Protein AF-A0A8S2ZQ22-F1 (afdb_monomer_lite)

InterPro domains:
  IPR020946 Flavin monooxygenase-like [PF00743] (37-138)
  IPR036188 FAD/NAD(P)-binding domain superfamily [G3DSA:3.50.50.60] (3-119)
  IPR050346 Flavin-containing monooxygenases-like [PTHR23023] (37-138)

Sequence (138 aa):
MNYERTKMNLKQLKTGNTRNTYGTKNSGIVEALVNYGCQRKPGIKELKATSIVFDDNTEEEVDEIVCCTGFGNHFAFLETEENAKDVELRQVAKDAQISHNLYKHCVHPLTGVELFFIGFVRPCFGAIPPLAEMQARW

Organism: NCBI:txid1234261

pLDDT: mean 85.55, std 12.56, range [34.75, 97.0]

Foldseek 3Di:
DDDPQDEAEDEDDPADPPVRDADDDDPCVVVSVPPRVYYYFADFDDDDPQWTQHPVRDIDGDDDDDPPPDDWDADVVLVDPVNVVPPLSVVVRVQLSDLVSADLSWHDPSCPPPGTDAQPDDDSDDDSVVRSVVSVVD

Radius of gyration: 21.05 Å; chains: 1; bounding box: 60×32×51 Å

Structure (mmCIF, N/CA/C/O backbone):
data_AF-A0A8S2ZQ22-F1
#
_entry.id   AF-A0A8S2ZQ22-F1
#
loop_
_atom_site.group_PDB
_atom_site.id
_atom_site.type_symbol
_atom_site.label_atom_id
_atom_site.label_alt_id
_atom_site.label_comp_id
_atom_site.label_asym_id
_atom_site.label_entity_id
_atom_site.label_seq_id
_atom_site.pdbx_PDB_ins_code
_atom_site.Cartn_x
_atom_site.Cartn_y
_atom_site.Cartn_z
_atom_site.occupancy
_atom_site.B_iso_or_equiv
_atom_site.auth_seq_id
_atom_site.auth_comp_id
_atom_site.auth_asym_id
_atom_site.auth_atom_id
_atom_site.pdbx_PDB_model_num
ATOM 1 N N . MET A 1 1 ? -37.343 -5.775 7.808 1.00 38.44 1 MET A N 1
ATOM 2 C CA . MET A 1 1 ? -36.267 -6.784 7.890 1.00 38.44 1 MET A CA 1
ATOM 3 C C . MET A 1 1 ? -35.234 -6.267 8.871 1.00 38.44 1 MET A C 1
ATOM 5 O O . MET A 1 1 ? -34.628 -5.241 8.594 1.00 38.44 1 MET A O 1
ATOM 9 N N . ASN A 1 2 ? -35.106 -6.905 10.035 1.00 34.75 2 ASN A N 1
ATOM 10 C CA . ASN A 1 2 ? -34.039 -6.601 10.985 1.00 34.75 2 ASN A CA 1
ATOM 11 C C . ASN A 1 2 ? -32.752 -7.221 10.438 1.00 34.75 2 ASN A C 1
ATOM 13 O O . ASN A 1 2 ? -32.519 -8.407 10.635 1.00 34.75 2 ASN A O 1
ATOM 17 N N . TYR A 1 3 ? -31.964 -6.445 9.695 1.00 44.88 3 TYR A N 1
ATOM 18 C CA . TYR A 1 3 ? -30.560 -6.794 9.503 1.00 44.88 3 TYR A CA 1
ATOM 19 C C . TYR A 1 3 ? -29.887 -6.654 10.869 1.00 44.88 3 TYR A C 1
ATOM 21 O O . TYR A 1 3 ? -29.927 -5.571 11.462 1.00 44.88 3 TYR A O 1
ATOM 29 N N . GLU A 1 4 ? -29.311 -7.739 11.388 1.00 54.31 4 GLU A N 1
ATOM 30 C CA . GLU A 1 4 ? -28.315 -7.625 12.450 1.00 54.31 4 GLU A CA 1
ATOM 31 C C . GLU A 1 4 ? -27.246 -6.652 11.951 1.00 54.31 4 GLU A C 1
ATOM 33 O O . GLU A 1 4 ? -26.661 -6.829 10.881 1.00 54.31 4 GLU A O 1
ATOM 38 N N . ARG A 1 5 ? -27.091 -5.532 12.658 1.00 61.38 5 ARG A N 1
ATOM 39 C CA . ARG A 1 5 ? -26.171 -4.479 12.236 1.00 61.38 5 ARG A CA 1
ATOM 40 C C . ARG A 1 5 ? -24.758 -4.952 12.538 1.00 61.38 5 ARG A C 1
ATOM 42 O O . ARG A 1 5 ? -24.333 -4.898 13.688 1.00 61.38 5 ARG A O 1
ATOM 49 N N . THR A 1 6 ? -24.036 -5.394 11.514 1.00 60.78 6 THR A N 1
ATOM 50 C CA . THR A 1 6 ? -22.607 -5.691 11.627 1.00 60.78 6 THR A CA 1
ATOM 51 C C . THR A 1 6 ? -21.863 -4.414 12.007 1.00 60.78 6 THR A C 1
ATOM 53 O O . THR A 1 6 ? -21.803 -3.454 11.235 1.00 60.78 6 THR A O 1
ATOM 56 N N . LYS A 1 7 ? -21.307 -4.386 13.218 1.00 72.06 7 LYS A N 1
ATOM 57 C CA . LYS A 1 7 ? -20.472 -3.284 13.691 1.00 72.06 7 LYS A CA 1
ATOM 58 C C . LYS A 1 7 ? -19.080 -3.433 13.081 1.00 72.06 7 LYS A C 1
ATOM 60 O O . LYS A 1 7 ? -18.402 -4.423 13.322 1.00 72.06 7 LYS A O 1
ATOM 65 N N . MET A 1 8 ? -18.637 -2.433 12.323 1.00 74.00 8 MET A N 1
ATOM 66 C CA . MET A 1 8 ? -17.289 -2.414 11.751 1.00 74.00 8 MET A CA 1
ATOM 67 C C . MET A 1 8 ? -16.420 -1.394 12.483 1.00 74.00 8 MET A C 1
ATOM 69 O O . MET A 1 8 ? -16.704 -0.198 12.459 1.00 74.00 8 MET A O 1
ATOM 73 N N . ASN A 1 9 ? -15.333 -1.846 13.101 1.00 76.69 9 ASN A N 1
ATOM 74 C CA . ASN A 1 9 ? -14.337 -0.955 13.688 1.00 76.69 9 ASN A CA 1
ATOM 75 C C . ASN A 1 9 ? -13.183 -0.737 12.711 1.00 76.69 9 ASN A C 1
ATOM 77 O O . ASN A 1 9 ? -12.673 -1.674 12.101 1.00 76.69 9 ASN A O 1
ATOM 81 N N . LEU A 1 10 ? -12.757 0.515 12.572 1.00 75.25 10 LEU A N 1
ATOM 82 C CA . LEU A 1 10 ? -11.712 0.909 11.638 1.00 75.25 10 LEU A CA 1
ATOM 83 C C . LEU A 1 10 ? -10.453 1.294 12.406 1.00 75.25 10 LEU A C 1
ATOM 85 O O . LEU A 1 10 ? -10.464 2.213 13.229 1.00 75.25 10 LEU A O 1
ATOM 89 N N . LYS A 1 11 ? -9.339 0.658 12.055 1.00 75.12 11 LYS A N 1
ATOM 90 C CA . LYS A 1 11 ? -8.001 1.136 12.396 1.00 75.12 11 LYS A CA 1
ATOM 91 C C . LYS A 1 11 ? -7.435 1.892 11.204 1.00 75.12 11 LYS A C 1
ATOM 93 O O . LYS A 1 11 ? -7.313 1.341 10.112 1.00 75.12 11 LYS A O 1
ATOM 98 N N . GLN A 1 12 ? -6.989 3.120 11.436 1.00 66.62 12 GLN A N 1
ATOM 99 C CA . GLN A 1 12 ? -6.070 3.774 10.514 1.00 66.62 12 GLN A CA 1
ATOM 100 C C . GLN A 1 12 ? -4.644 3.392 10.918 1.00 66.62 12 GLN A C 1
ATOM 102 O O . GLN A 1 12 ? -4.214 3.666 12.039 1.00 66.62 12 GLN A O 1
ATOM 107 N N . LEU A 1 13 ? -3.906 2.731 10.025 1.00 61.66 13 LEU A N 1
ATOM 108 C CA . LEU A 1 13 ? -2.471 2.532 10.227 1.00 61.66 13 LEU A CA 1
ATOM 109 C C . LEU A 1 13 ? -1.804 3.905 10.355 1.00 61.66 13 LEU A C 1
ATOM 111 O O . LEU A 1 13 ? -2.156 4.824 9.615 1.00 61.66 13 LEU A O 1
ATOM 115 N N . LYS A 1 14 ? -0.848 4.051 11.281 1.00 59.25 14 LYS A N 1
ATOM 116 C CA . LYS A 1 14 ? -0.025 5.262 11.351 1.00 59.25 14 LYS A CA 1
ATOM 117 C C . LYS A 1 14 ? 0.704 5.406 10.021 1.00 59.25 14 LYS A C 1
ATOM 119 O O . LYS A 1 14 ? 1.668 4.701 9.747 1.00 59.25 14 LYS A O 1
ATOM 124 N N . THR A 1 15 ? 0.210 6.296 9.183 1.00 51.22 15 THR A N 1
ATOM 125 C CA . THR A 1 15 ? 0.877 6.688 7.954 1.00 51.22 15 THR A CA 1
ATOM 126 C C . THR A 1 15 ? 1.917 7.757 8.285 1.00 51.22 15 THR A C 1
ATOM 128 O O . THR A 1 15 ? 1.689 8.573 9.177 1.00 51.22 15 THR A O 1
ATOM 131 N N . GLY A 1 16 ? 3.074 7.716 7.616 1.00 54.88 16 GLY A N 1
ATOM 132 C CA . GLY A 1 16 ? 4.180 8.653 7.837 1.00 54.88 16 GLY A CA 1
ATOM 133 C C . GLY A 1 16 ? 3.864 10.092 7.404 1.00 54.88 16 GLY A C 1
ATOM 134 O O . GLY A 1 16 ? 2.726 10.550 7.449 1.00 54.88 16 GLY A O 1
ATOM 135 N N . ASN A 1 17 ? 4.885 10.835 6.974 1.00 55.50 17 ASN A N 1
ATOM 136 C CA . ASN A 1 17 ? 4.701 12.196 6.463 1.00 55.50 17 ASN A CA 1
ATOM 137 C C . ASN A 1 17 ? 3.780 12.237 5.220 1.00 55.50 17 ASN A C 1
ATOM 139 O O . ASN A 1 17 ? 3.543 11.225 4.563 1.00 55.50 17 ASN A O 1
ATOM 143 N N . THR A 1 18 ? 3.301 13.430 4.859 1.00 54.41 18 THR A N 1
ATOM 144 C CA . THR A 1 18 ? 2.383 13.669 3.724 1.00 54.41 18 THR A CA 1
ATOM 145 C C . THR A 1 18 ? 2.903 13.212 2.356 1.00 54.41 18 THR A C 1
ATOM 147 O O . THR A 1 18 ? 2.125 13.156 1.409 1.00 54.41 18 THR A O 1
ATOM 150 N N . ARG A 1 19 ? 4.195 12.875 2.229 1.00 55.44 19 ARG A N 1
ATOM 151 C CA . ARG A 1 19 ? 4.774 12.306 0.999 1.00 55.44 19 ARG A CA 1
ATOM 152 C C . ARG A 1 19 ? 4.491 10.811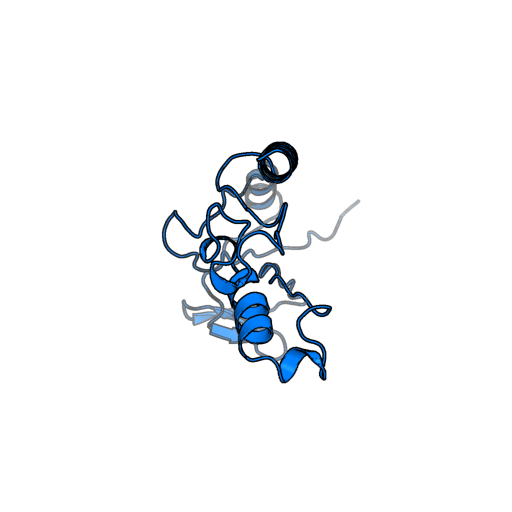 0.850 1.00 55.44 19 ARG A C 1
ATOM 154 O O . ARG A 1 19 ? 4.482 10.313 -0.266 1.00 55.44 19 ARG A O 1
ATOM 161 N N . ASN A 1 20 ? 4.230 10.122 1.960 1.00 61.47 20 ASN A N 1
ATOM 162 C CA . ASN A 1 20 ? 3.964 8.684 2.000 1.00 61.47 20 ASN A CA 1
ATOM 163 C C . ASN A 1 20 ? 2.488 8.375 2.296 1.00 61.47 20 ASN A C 1
ATOM 165 O O . ASN A 1 20 ? 2.149 7.239 2.630 1.00 61.47 20 ASN A O 1
ATOM 169 N N . THR A 1 21 ? 1.609 9.378 2.227 1.00 71.38 21 THR A N 1
ATOM 170 C CA . THR A 1 21 ? 0.174 9.218 2.470 1.00 71.38 21 THR A CA 1
ATOM 171 C C . THR A 1 21 ? -0.624 9.534 1.211 1.00 71.38 21 THR A C 1
ATOM 173 O O . THR A 1 21 ? -0.293 10.433 0.440 1.00 71.38 21 THR A O 1
ATOM 176 N N . TYR A 1 22 ? -1.705 8.784 1.010 1.00 77.38 22 TYR A N 1
ATOM 177 C CA . TYR A 1 22 ? -2.665 9.017 -0.063 1.00 77.38 22 TYR A CA 1
ATOM 178 C C . TYR A 1 22 ? -3.979 9.493 0.542 1.00 77.38 22 TYR A C 1
ATOM 180 O O . TYR A 1 22 ? -4.386 9.026 1.607 1.00 77.38 22 TYR A O 1
ATOM 188 N N . GLY A 1 23 ? -4.651 10.420 -0.138 1.00 80.69 23 GLY A N 1
ATOM 189 C CA . GLY A 1 23 ? -5.963 10.880 0.298 1.00 80.69 23 GLY A CA 1
ATOM 190 C C . GLY A 1 23 ? -6.989 9.750 0.227 1.00 80.69 23 GLY A C 1
ATOM 191 O O . GLY A 1 23 ? -7.257 9.226 -0.856 1.00 80.69 23 GLY A O 1
ATOM 192 N N . THR A 1 24 ? -7.596 9.399 1.361 1.00 85.88 24 THR A N 1
ATOM 193 C CA . THR A 1 24 ? -8.742 8.484 1.392 1.00 85.88 24 THR A CA 1
ATOM 194 C C . THR A 1 24 ? -9.964 9.191 0.819 1.00 85.88 24 THR A C 1
ATOM 196 O O . THR A 1 24 ? -10.467 10.151 1.399 1.00 85.88 24 THR A O 1
ATOM 199 N N . LYS A 1 25 ? -10.456 8.715 -0.326 1.00 86.94 25 LYS A N 1
ATOM 200 C CA . LYS A 1 25 ? -11.653 9.247 -0.988 1.00 86.94 25 LYS A CA 1
ATOM 201 C C . LYS A 1 25 ? -12.832 8.324 -0.697 1.00 86.94 25 LYS A C 1
ATOM 203 O O . LYS A 1 25 ? -13.028 7.343 -1.405 1.00 86.94 25 LYS A O 1
ATOM 208 N N . ASN A 1 26 ? -13.582 8.608 0.364 1.00 89.56 26 ASN A N 1
ATOM 209 C CA . ASN A 1 26 ? -14.772 7.838 0.722 1.00 89.56 26 ASN A CA 1
ATOM 210 C C . ASN A 1 26 ? -15.822 8.750 1.371 1.00 89.56 26 ASN A C 1
ATOM 212 O O . ASN A 1 26 ? -15.574 9.301 2.441 1.00 89.56 26 ASN A O 1
ATOM 216 N N . SER A 1 27 ? -16.987 8.901 0.738 1.00 91.19 27 SER A N 1
ATOM 217 C CA . SER A 1 27 ? -18.129 9.640 1.297 1.00 91.19 27 SER A CA 1
ATOM 218 C C . SER A 1 27 ? -18.954 8.805 2.284 1.00 91.19 27 SER A C 1
ATOM 220 O O . SER A 1 27 ? -19.547 9.361 3.204 1.00 91.19 27 SER A O 1
ATOM 222 N N . GLY A 1 28 ? -18.952 7.476 2.145 1.00 92.00 28 GLY A N 1
ATOM 223 C CA . GLY A 1 28 ? -19.736 6.557 2.976 1.00 92.00 28 GLY A CA 1
ATOM 224 C C . GLY A 1 28 ? -19.222 6.413 4.408 1.00 92.00 28 GLY A C 1
ATOM 225 O O . GLY A 1 28 ? -19.941 5.919 5.269 1.00 92.00 28 GLY A O 1
ATOM 226 N N . ILE A 1 29 ? -18.004 6.884 4.705 1.00 90.31 29 ILE A N 1
ATOM 227 C CA . ILE A 1 29 ? -17.456 6.822 6.068 1.00 90.31 29 ILE A CA 1
ATOM 228 C C . ILE A 1 29 ? -18.297 7.627 7.065 1.00 90.31 29 ILE A C 1
ATOM 230 O O . ILE A 1 29 ? -18.453 7.211 8.207 1.00 90.31 29 ILE A O 1
ATOM 234 N N . VAL A 1 30 ? -18.881 8.751 6.639 1.00 91.19 30 VAL A N 1
ATOM 235 C CA . VAL A 1 30 ? -19.737 9.572 7.509 1.00 91.19 30 VAL A CA 1
ATOM 236 C C . VAL A 1 30 ? -21.006 8.804 7.870 1.00 91.19 30 VAL A C 1
ATOM 238 O O . VAL A 1 30 ? -21.379 8.739 9.038 1.00 91.19 30 VAL A O 1
ATOM 241 N N . GLU A 1 31 ? -21.626 8.162 6.882 1.00 92.00 31 GLU A N 1
ATOM 242 C CA . GLU A 1 31 ? -22.816 7.340 7.089 1.00 92.00 31 GLU A CA 1
ATOM 243 C C . GLU A 1 31 ? -22.515 6.136 7.994 1.00 92.00 31 GLU A C 1
ATOM 245 O O . GLU A 1 31 ? -23.265 5.867 8.930 1.00 92.00 31 GLU A O 1
ATOM 250 N N . ALA A 1 32 ? -21.378 5.464 7.778 1.00 90.06 32 ALA A N 1
ATOM 251 C CA . ALA A 1 32 ? -20.899 4.357 8.607 1.00 90.06 32 ALA A CA 1
ATOM 252 C C . ALA A 1 32 ? -20.789 4.744 10.090 1.00 90.06 32 ALA A C 1
ATOM 254 O O . ALA A 1 32 ? -21.270 4.013 10.962 1.00 90.06 32 ALA A O 1
ATOM 255 N N . LEU A 1 33 ? -20.175 5.897 10.376 1.00 89.75 33 LEU A N 1
ATOM 256 C CA . LEU A 1 33 ? -19.972 6.391 11.741 1.00 89.75 33 LEU A CA 1
ATOM 257 C C . LEU A 1 33 ? -21.296 6.772 12.420 1.00 89.75 33 LEU A C 1
ATOM 25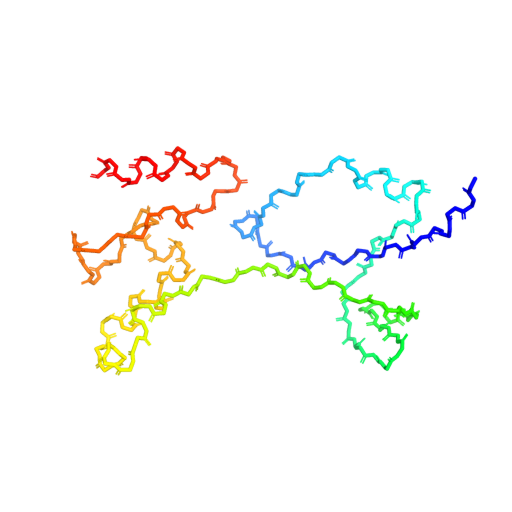9 O O . LEU A 1 33 ? -21.488 6.460 13.593 1.00 89.75 33 LEU A O 1
ATOM 263 N N . VAL A 1 34 ? -22.205 7.434 11.696 1.00 91.19 34 VAL A N 1
ATOM 264 C CA . VAL A 1 34 ? -23.447 7.982 12.273 1.00 91.19 34 VAL A CA 1
ATOM 265 C C . VAL A 1 34 ? -24.557 6.931 12.372 1.00 91.19 34 VAL A C 1
ATOM 267 O O . VAL A 1 34 ? -25.214 6.834 13.406 1.00 91.19 34 VAL A O 1
ATOM 270 N N . ASN A 1 35 ? -24.764 6.128 11.325 1.00 91.88 35 ASN A N 1
ATOM 271 C CA . ASN A 1 35 ? -25.946 5.265 11.203 1.00 91.88 35 ASN A CA 1
ATOM 272 C C . ASN A 1 35 ? -25.675 3.794 11.556 1.00 91.88 35 ASN A C 1
ATOM 274 O O . ASN A 1 35 ? -26.591 3.082 11.980 1.00 91.88 35 ASN A O 1
ATOM 278 N N . TYR A 1 36 ? -24.428 3.334 11.404 1.00 88.44 36 TYR A N 1
ATOM 279 C CA . TYR A 1 36 ? -24.073 1.911 11.501 1.00 88.44 36 TYR A CA 1
ATOM 280 C C . TYR A 1 36 ? -23.133 1.582 12.670 1.00 88.44 36 TYR A C 1
ATOM 282 O O . TYR A 1 36 ? -22.680 0.448 12.800 1.00 88.44 36 TYR A O 1
ATOM 290 N N . GLY A 1 37 ? -22.854 2.549 13.551 1.00 87.12 37 GLY A N 1
ATOM 291 C CA . GLY A 1 37 ? -22.064 2.316 14.763 1.00 87.12 37 GLY A CA 1
ATOM 292 C C . GLY A 1 37 ? -20.589 2.021 14.494 1.00 87.12 37 GLY A C 1
ATOM 293 O O . GLY A 1 37 ? -19.918 1.444 15.350 1.00 87.12 37 GLY A O 1
ATOM 294 N N . CYS A 1 38 ? -20.083 2.407 13.319 1.00 90.81 38 CYS A N 1
ATOM 295 C CA . CYS A 1 38 ? -18.669 2.305 13.009 1.00 90.81 38 CYS A CA 1
ATOM 296 C C . CYS A 1 38 ? -17.856 3.180 13.969 1.00 90.81 38 CYS A C 1
ATOM 298 O O . CYS A 1 38 ? -18.229 4.319 14.255 1.00 90.81 38 CYS A O 1
ATOM 300 N N . GLN A 1 39 ? -16.735 2.661 14.469 1.00 91.19 39 GLN A N 1
ATOM 301 C CA . GLN A 1 39 ? -15.860 3.403 15.375 1.00 91.19 39 GLN A CA 1
ATOM 302 C C . GLN A 1 39 ? -14.428 3.391 14.862 1.00 91.19 39 GLN A C 1
ATOM 304 O O . GLN A 1 39 ? -13.905 2.360 14.437 1.00 91.19 39 GLN A O 1
ATOM 309 N N . ARG A 1 40 ? -13.761 4.544 14.954 1.00 89.56 40 ARG A N 1
ATOM 310 C CA . ARG A 1 40 ? -12.312 4.616 14.767 1.00 89.56 40 ARG A CA 1
ATOM 311 C C . ARG A 1 40 ? -11.625 4.149 16.047 1.00 89.56 40 ARG A C 1
ATOM 313 O O . ARG A 1 40 ? -11.849 4.742 17.102 1.00 89.56 40 ARG A O 1
ATOM 320 N N . LYS A 1 41 ? -10.763 3.142 15.942 1.00 90.56 41 LYS A N 1
ATOM 321 C CA . LYS A 1 41 ? -9.974 2.608 17.059 1.00 90.56 41 LYS A CA 1
ATOM 322 C C . LYS A 1 41 ? -8.496 3.011 16.953 1.00 90.56 41 LYS A C 1
ATOM 324 O O . LYS A 1 41 ? -8.032 3.308 15.844 1.00 90.56 41 LYS A O 1
ATOM 329 N N . PRO A 1 42 ? -7.758 3.055 18.080 1.00 89.25 42 PRO A N 1
ATOM 330 C CA . PRO A 1 42 ? -6.303 3.209 18.087 1.00 89.25 42 PRO A CA 1
ATOM 331 C C . PRO A 1 42 ? -5.580 2.056 17.377 1.00 89.25 42 PRO A C 1
ATOM 333 O O . PRO A 1 42 ? -6.195 1.181 16.764 1.00 89.25 42 PRO A O 1
ATOM 336 N N . GLY A 1 43 ? -4.245 2.054 17.439 1.00 87.56 43 GLY A N 1
ATOM 337 C CA . GLY A 1 43 ? -3.472 0.934 16.918 1.00 87.56 43 GLY A CA 1
ATOM 338 C C . GLY A 1 43 ? -3.783 -0.377 17.645 1.00 87.56 43 GLY A C 1
ATOM 339 O O . GLY A 1 43 ? -4.358 -0.375 18.728 1.00 87.56 43 GLY A O 1
ATOM 340 N N . ILE A 1 44 ? -3.430 -1.497 17.012 1.00 91.44 44 ILE A N 1
ATOM 341 C CA . ILE A 1 44 ? -3.567 -2.829 17.610 1.00 91.44 44 ILE A CA 1
ATOM 342 C C . ILE A 1 44 ? -2.251 -3.134 18.311 1.00 91.44 44 ILE A C 1
ATOM 344 O O . ILE A 1 44 ? -1.209 -3.106 17.650 1.00 91.44 44 ILE A O 1
ATOM 348 N N . LYS A 1 45 ? -2.332 -3.437 19.605 1.00 92.88 45 LYS A N 1
ATOM 349 C CA . LYS A 1 45 ? -1.206 -3.815 20.456 1.00 92.88 45 LYS A CA 1
ATOM 350 C C . LYS A 1 45 ? -0.998 -5.327 20.457 1.00 92.88 45 LYS A C 1
ATOM 352 O O . LYS A 1 45 ? 0.130 -5.782 20.307 1.00 92.88 45 LYS A O 1
ATOM 357 N N . GLU A 1 46 ? -2.078 -6.093 20.599 1.00 94.69 46 GLU A N 1
ATOM 358 C CA . GLU A 1 46 ? -2.038 -7.556 20.693 1.00 94.69 46 GLU A CA 1
ATOM 359 C C . GLU A 1 46 ? -3.321 -8.173 20.123 1.00 94.69 46 GLU A C 1
ATOM 361 O O . GLU A 1 46 ? -4.413 -7.627 20.294 1.00 94.69 46 GLU A O 1
ATOM 366 N N . LEU A 1 47 ? -3.181 -9.317 19.450 1.00 95.31 47 LEU A N 1
ATOM 367 C CA . LEU A 1 47 ? -4.299 -10.169 19.050 1.00 95.31 47 LEU A CA 1
ATOM 368 C C . LEU A 1 47 ? -4.383 -11.347 20.022 1.00 95.31 47 LEU A C 1
ATOM 370 O O . LEU A 1 47 ? -3.397 -12.060 20.208 1.00 95.31 47 LEU A O 1
ATOM 374 N N . LYS A 1 48 ? -5.556 -11.559 20.610 1.00 94.94 48 LYS A N 1
ATOM 375 C CA . LYS A 1 48 ? -5.871 -12.732 21.430 1.00 94.94 48 LYS A CA 1
ATOM 376 C C . LYS A 1 48 ? -6.732 -13.709 20.628 1.00 94.94 48 LYS A C 1
ATOM 378 O O . LYS A 1 48 ? -7.059 -13.465 19.472 1.00 94.94 48 LYS A O 1
ATOM 383 N N . ALA A 1 49 ? -7.101 -14.829 21.249 1.00 94.00 49 ALA A N 1
ATOM 384 C CA . ALA A 1 49 ? -7.883 -15.879 20.598 1.00 94.00 49 ALA A CA 1
ATOM 385 C C . ALA A 1 49 ? -9.251 -15.397 20.076 1.00 94.00 49 ALA A C 1
ATOM 387 O O . ALA A 1 49 ? -9.684 -15.853 19.025 1.00 94.00 49 ALA A O 1
ATOM 388 N N . THR A 1 50 ? -9.917 -14.492 20.801 1.00 94.81 50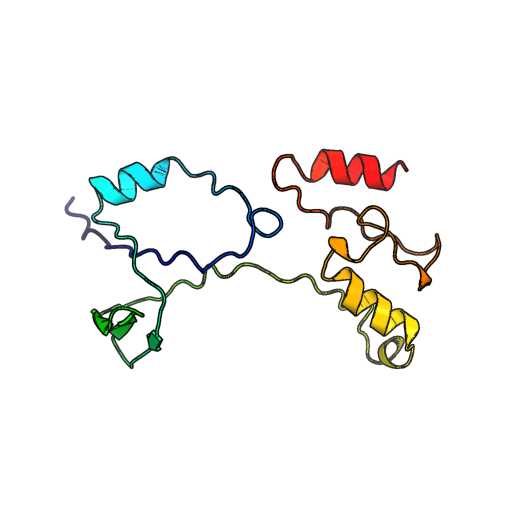 THR A N 1
ATOM 389 C CA . THR A 1 50 ? -11.278 -14.009 20.489 1.00 94.81 50 THR A CA 1
ATOM 390 C C . THR A 1 50 ? -11.424 -12.488 20.610 1.00 94.81 50 THR A C 1
ATOM 392 O O . THR A 1 50 ? -12.523 -11.950 20.494 1.00 94.81 50 THR A O 1
ATOM 395 N N . SER A 1 51 ? -10.331 -11.770 20.881 1.00 95.25 51 SER A N 1
ATOM 396 C CA . SER A 1 51 ? -10.357 -10.331 21.148 1.00 95.25 51 SER A CA 1
ATOM 397 C C . SER A 1 51 ? -9.091 -9.625 20.669 1.00 95.25 51 SER A C 1
ATOM 399 O O . SER A 1 51 ? -8.060 -10.239 20.381 1.00 95.25 51 SER A O 1
ATOM 401 N N . ILE A 1 52 ? -9.175 -8.301 20.581 1.00 95.00 52 ILE A N 1
ATOM 402 C CA . ILE A 1 52 ? -8.070 -7.411 20.226 1.00 95.00 52 ILE A CA 1
ATOM 403 C C . ILE A 1 52 ? -7.799 -6.471 21.393 1.00 95.00 52 ILE A C 1
ATOM 405 O O . ILE A 1 52 ? -8.723 -5.833 21.893 1.00 95.00 52 ILE A O 1
ATOM 409 N N . VAL A 1 53 ? -6.527 -6.324 21.769 1.00 95.31 53 VAL A N 1
ATOM 410 C CA . VAL A 1 53 ? -6.064 -5.266 22.675 1.00 95.31 53 VAL A CA 1
ATOM 411 C C . VAL A 1 53 ? -5.509 -4.112 21.844 1.00 95.31 53 VAL A C 1
ATOM 413 O O . VAL A 1 53 ? -4.613 -4.300 21.014 1.00 95.31 53 VAL A O 1
ATOM 416 N N . PHE A 1 54 ? -6.023 -2.907 22.069 1.00 93.94 54 PHE A N 1
ATOM 417 C CA . PHE A 1 54 ? -5.585 -1.690 21.388 1.00 93.94 54 PHE A CA 1
ATOM 418 C C . PHE A 1 54 ? -4.452 -0.973 22.144 1.00 93.94 54 PHE A C 1
ATOM 420 O O . PHE A 1 54 ? -4.141 -1.278 23.297 1.00 93.94 54 PHE A O 1
ATOM 427 N N . ASP A 1 55 ? -3.822 0.007 21.492 1.00 93.00 55 ASP A N 1
ATOM 428 C CA . ASP A 1 55 ? -2.707 0.795 22.047 1.00 93.00 55 ASP A CA 1
ATOM 429 C C . ASP A 1 55 ? -3.073 1.565 23.330 1.00 93.00 55 ASP A C 1
ATOM 431 O O . ASP A 1 55 ? -2.200 1.854 24.147 1.00 93.00 55 ASP A O 1
ATOM 435 N N . ASP A 1 56 ? -4.350 1.899 23.523 1.00 93.69 56 ASP A N 1
ATOM 436 C CA . ASP A 1 56 ? -4.867 2.545 24.738 1.00 93.69 56 ASP A CA 1
ATOM 437 C C . ASP A 1 56 ? -5.194 1.545 25.866 1.00 93.69 56 ASP A C 1
ATOM 439 O O . ASP A 1 56 ? -5.674 1.940 26.928 1.00 93.69 56 ASP A O 1
ATOM 443 N N . ASN A 1 57 ? -4.870 0.263 25.666 1.00 94.88 57 ASN A N 1
ATOM 444 C CA . ASN A 1 57 ? -5.180 -0.875 26.534 1.00 94.88 57 ASN A CA 1
ATOM 445 C C . ASN A 1 57 ? -6.676 -1.21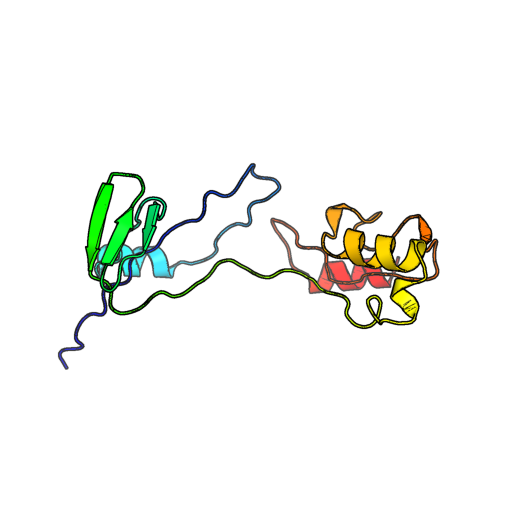0 26.645 1.00 94.88 57 ASN A C 1
ATOM 447 O O . ASN A 1 57 ? -7.052 -1.988 27.522 1.00 94.88 57 ASN A O 1
ATOM 451 N N . THR A 1 58 ? -7.527 -0.670 25.767 1.00 94.75 58 THR A N 1
ATOM 452 C CA . THR A 1 58 ? -8.897 -1.177 25.629 1.00 94.75 58 THR A CA 1
ATOM 453 C C . THR A 1 58 ? -8.892 -2.537 24.936 1.00 94.75 58 THR A C 1
ATOM 455 O O . THR A 1 58 ? -8.023 -2.825 24.112 1.00 94.75 58 THR A O 1
ATOM 458 N N . GLU A 1 59 ? -9.860 -3.382 25.284 1.00 95.31 59 GLU A N 1
ATOM 459 C CA . GLU A 1 59 ? -10.039 -4.712 24.706 1.00 95.31 59 GLU A CA 1
ATOM 460 C C . GLU A 1 59 ? -11.450 -4.844 24.131 1.00 95.31 59 GLU A C 1
ATOM 462 O O . GLU A 1 59 ? -12.415 -4.375 24.737 1.00 95.31 59 GLU A O 1
ATOM 467 N N . GLU A 1 60 ? -11.567 -5.452 22.953 1.00 93.81 60 GLU A N 1
ATOM 468 C CA . GLU A 1 60 ? -12.852 -5.691 22.291 1.00 93.81 60 GLU A CA 1
ATOM 469 C C . GLU A 1 60 ? -12.865 -7.082 21.656 1.00 93.81 60 GLU A C 1
ATOM 471 O O . GLU A 1 60 ? -11.910 -7.466 20.976 1.00 93.81 60 GLU A O 1
ATOM 476 N N . GLU A 1 61 ? -13.942 -7.832 21.890 1.00 95.06 61 GLU A N 1
ATOM 477 C CA . GLU A 1 61 ? -14.203 -9.093 21.195 1.00 95.06 61 GLU A CA 1
ATOM 478 C C . GLU A 1 61 ? -14.538 -8.816 19.729 1.00 95.06 61 GLU A C 1
ATOM 480 O O . GLU A 1 61 ? -15.276 -7.877 19.414 1.00 95.06 61 GLU A O 1
ATOM 485 N N . VAL A 1 62 ? -13.959 -9.609 18.830 1.00 91.88 62 VAL A N 1
ATOM 486 C CA . VAL A 1 62 ? -14.181 -9.485 17.388 1.00 91.88 62 VAL A CA 1
ATOM 487 C C . VAL A 1 62 ? -14.270 -10.866 16.758 1.00 91.88 62 VAL A C 1
ATOM 489 O O . VAL A 1 62 ? -13.485 -11.754 17.083 1.00 91.88 62 VAL A O 1
ATOM 492 N N . ASP A 1 63 ? -15.192 -11.016 15.815 1.00 93.19 63 ASP A N 1
ATOM 493 C CA . ASP A 1 63 ? -15.363 -12.267 15.074 1.00 93.19 63 ASP A CA 1
ATOM 494 C C . ASP A 1 63 ? -14.426 -12.343 13.860 1.00 93.19 63 ASP A C 1
ATOM 496 O O . ASP A 1 63 ? -13.933 -13.410 13.498 1.00 93.19 63 ASP A O 1
ATOM 500 N N . GLU A 1 64 ? -14.153 -11.195 13.229 1.00 92.69 64 GLU A N 1
ATOM 501 C CA . GLU A 1 64 ? -13.425 -11.118 11.963 1.00 92.69 64 GLU A CA 1
ATOM 502 C C . GLU A 1 64 ? -12.428 -9.953 11.927 1.00 92.69 64 GLU A C 1
ATOM 504 O O . GLU A 1 64 ? -12.669 -8.862 12.452 1.00 92.69 64 GLU A O 1
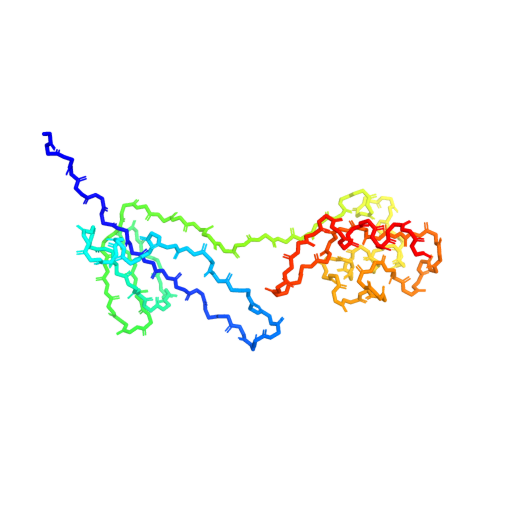ATOM 509 N N . ILE A 1 65 ? -11.302 -10.172 11.240 1.00 91.19 65 ILE A N 1
ATOM 510 C CA . ILE A 1 65 ? -10.267 -9.162 10.999 1.00 91.19 65 ILE A CA 1
ATOM 511 C C . ILE A 1 65 ? -10.013 -9.063 9.498 1.00 91.19 65 ILE A C 1
ATOM 513 O O . ILE A 1 65 ? -9.562 -10.016 8.865 1.00 91.19 65 ILE A O 1
ATOM 517 N N . VAL A 1 66 ? -10.233 -7.873 8.935 1.00 92.56 66 VAL A N 1
ATOM 518 C CA . VAL A 1 66 ? -9.954 -7.589 7.522 1.00 92.56 66 VAL A CA 1
ATOM 519 C C . VAL A 1 66 ? -8.684 -6.747 7.399 1.00 92.56 66 VAL A C 1
ATOM 521 O O . VAL A 1 66 ? -8.641 -5.574 7.776 1.00 92.56 66 VAL A O 1
ATOM 524 N N . CYS A 1 67 ? -7.627 -7.345 6.848 1.00 90.00 67 CYS A N 1
ATOM 525 C CA . CYS A 1 67 ? -6.322 -6.704 6.691 1.00 90.00 67 CYS A CA 1
ATOM 526 C C . CYS A 1 67 ? -6.256 -5.813 5.440 1.00 90.00 67 CYS A C 1
ATOM 528 O O . CYS A 1 67 ? -5.760 -6.214 4.391 1.00 90.00 67 CYS A O 1
ATOM 530 N N . CYS A 1 68 ? -6.682 -4.556 5.568 1.00 90.56 68 CYS A N 1
ATOM 531 C CA . CYS A 1 68 ? -6.549 -3.535 4.519 1.00 90.56 68 CYS A CA 1
ATOM 532 C C . CYS A 1 68 ? -5.170 -2.834 4.544 1.00 90.56 68 CYS A C 1
ATOM 534 O O . CYS A 1 68 ? -5.092 -1.605 4.537 1.00 90.56 68 CYS A O 1
ATOM 536 N N . THR A 1 69 ? -4.070 -3.593 4.628 1.00 87.44 69 THR A N 1
ATOM 537 C CA . THR A 1 69 ? -2.707 -3.065 4.873 1.00 87.44 69 THR A CA 1
ATOM 538 C C . THR A 1 69 ? -1.959 -2.589 3.620 1.00 87.44 69 THR A C 1
ATOM 540 O O . THR A 1 69 ? -0.819 -2.143 3.727 1.00 87.44 69 THR A O 1
ATOM 543 N N . GLY A 1 70 ? -2.592 -2.641 2.446 1.00 88.06 70 GLY A N 1
ATOM 544 C CA . GLY A 1 70 ? -1.994 -2.257 1.164 1.00 88.06 70 GLY A CA 1
ATOM 545 C C . GLY A 1 70 ? -1.274 -3.409 0.455 1.00 88.06 70 GLY A C 1
ATOM 546 O O . GLY A 1 70 ? -1.410 -4.566 0.842 1.00 88.06 70 GLY A O 1
ATOM 547 N N . PHE A 1 71 ? -0.526 -3.072 -0.600 1.00 88.44 71 PHE A N 1
ATOM 548 C CA . PHE A 1 71 ? 0.170 -4.022 -1.475 1.00 88.44 71 PHE A CA 1
ATOM 549 C C . PHE A 1 71 ? 1.613 -3.572 -1.733 1.00 88.44 71 PHE A C 1
ATOM 551 O O . PHE A 1 71 ? 1.888 -2.370 -1.759 1.00 88.44 71 PHE A O 1
ATOM 558 N N . GLY A 1 72 ? 2.508 -4.538 -1.947 1.00 88.94 72 GLY A N 1
ATOM 559 C CA . GLY A 1 72 ? 3.868 -4.323 -2.447 1.00 88.94 72 GLY A CA 1
ATOM 560 C C . GLY A 1 72 ? 3.985 -4.708 -3.923 1.00 88.94 72 GLY A C 1
ATOM 561 O O . GLY A 1 72 ? 3.236 -5.559 -4.402 1.00 88.94 72 GLY A O 1
ATOM 562 N N . ASN A 1 73 ? 4.916 -4.079 -4.641 1.00 90.56 73 ASN A N 1
ATOM 563 C CA . ASN A 1 73 ? 5.256 -4.475 -6.007 1.00 90.56 73 ASN A CA 1
ATOM 564 C C . ASN A 1 73 ? 6.335 -5.559 -5.976 1.00 90.56 73 ASN A C 1
ATOM 566 O O . ASN A 1 73 ? 7.299 -5.437 -5.224 1.00 90.56 73 ASN A O 1
ATOM 570 N N . HIS A 1 74 ? 6.199 -6.564 -6.837 1.00 89.88 74 HIS A N 1
ATOM 571 C CA . HIS A 1 74 ? 7.189 -7.620 -7.035 1.00 89.88 74 HIS A CA 1
ATOM 572 C C . HIS A 1 74 ? 7.348 -7.899 -8.528 1.00 89.88 74 HIS A C 1
ATOM 574 O O . HIS A 1 74 ? 6.366 -7.878 -9.274 1.00 89.88 74 HIS A O 1
ATOM 580 N N . PHE A 1 75 ? 8.578 -8.175 -8.956 1.00 90.69 75 PHE A N 1
ATOM 581 C CA . PHE A 1 75 ? 8.923 -8.395 -10.358 1.00 90.69 75 PHE A CA 1
ATOM 582 C C . PHE A 1 75 ? 9.517 -9.789 -10.512 1.00 90.69 75 PHE A C 1
ATOM 584 O O . PHE A 1 75 ? 10.691 -9.946 -10.827 1.00 90.69 75 PHE A O 1
ATOM 591 N N . ALA A 1 76 ? 8.684 -10.813 -10.308 1.00 88.25 76 ALA A N 1
ATOM 592 C CA . ALA A 1 76 ? 9.118 -12.212 -10.289 1.00 88.25 76 ALA A CA 1
ATOM 593 C C . ALA A 1 76 ? 9.878 -12.643 -11.561 1.00 88.25 76 ALA A C 1
ATOM 595 O O . ALA A 1 76 ? 10.742 -13.509 -11.504 1.00 88.25 76 ALA A O 1
ATOM 596 N N . PHE A 1 77 ? 9.594 -12.013 -12.706 1.00 86.81 77 PHE A N 1
ATOM 597 C CA . PHE A 1 77 ? 10.308 -12.262 -13.961 1.00 86.81 77 PHE A CA 1
ATOM 598 C C . PHE A 1 77 ? 11.759 -11.735 -13.966 1.00 86.81 77 PHE A C 1
ATOM 600 O O . PHE A 1 77 ? 12.573 -12.220 -14.745 1.00 86.81 77 PHE A O 1
ATOM 607 N N . LEU A 1 78 ? 12.099 -10.771 -13.103 1.00 85.94 78 LEU A N 1
ATOM 608 C CA . LEU A 1 78 ? 13.472 -10.304 -12.861 1.00 85.94 78 LEU A CA 1
ATOM 609 C C . LEU A 1 78 ? 14.138 -11.048 -11.695 1.00 85.94 78 LEU A C 1
ATOM 611 O O . LEU A 1 78 ? 15.358 -11.130 -11.644 1.00 85.94 78 LEU A O 1
ATOM 615 N N . GLU A 1 79 ? 13.349 -11.605 -10.777 1.00 81.75 79 GLU A N 1
ATOM 616 C CA . GLU A 1 79 ? 13.808 -12.282 -9.554 1.00 81.75 79 GLU A CA 1
ATOM 617 C C . GLU A 1 79 ? 13.959 -13.811 -9.730 1.00 81.75 79 GLU A C 1
ATOM 619 O O . GLU A 1 79 ? 13.888 -14.560 -8.759 1.00 81.75 79 GLU A O 1
ATOM 624 N N . THR A 1 80 ? 14.142 -14.306 -10.960 1.00 83.31 80 THR A N 1
ATOM 625 C CA . THR A 1 80 ? 14.326 -15.747 -11.223 1.00 83.31 80 THR A CA 1
ATOM 626 C C . THR A 1 80 ? 15.642 -16.263 -10.631 1.00 83.31 80 THR A C 1
ATOM 628 O O . THR A 1 80 ? 16.596 -15.509 -10.505 1.00 83.31 80 THR A O 1
ATOM 631 N N . GLU A 1 81 ? 15.746 -17.560 -10.319 1.00 78.25 81 GLU A N 1
ATOM 632 C CA . GLU A 1 81 ? 16.994 -18.188 -9.821 1.00 78.25 81 GLU A CA 1
ATOM 633 C C . GLU A 1 81 ? 18.206 -17.964 -10.747 1.00 78.25 81 GLU A C 1
ATOM 635 O O . GLU A 1 81 ? 19.350 -17.870 -10.301 1.00 78.25 81 GLU A O 1
ATOM 640 N N . GLU A 1 82 ? 17.961 -17.876 -12.055 1.00 77.94 82 GLU A N 1
ATOM 641 C CA . GLU A 1 82 ? 18.985 -17.587 -13.056 1.00 77.94 82 GLU A CA 1
ATOM 642 C C . GLU A 1 82 ? 19.446 -16.125 -12.977 1.00 77.94 82 GLU A C 1
ATOM 644 O O . GLU A 1 82 ? 20.646 -15.867 -12.869 1.00 77.94 82 GLU A O 1
ATOM 649 N N . ASN A 1 83 ? 18.495 -15.186 -12.916 1.00 76.62 83 ASN A N 1
ATOM 650 C CA . ASN A 1 83 ? 18.762 -13.749 -12.814 1.00 76.62 83 ASN A CA 1
ATOM 651 C C . ASN A 1 83 ? 19.223 -13.328 -11.410 1.00 76.62 83 ASN A C 1
ATOM 653 O O . ASN A 1 83 ? 19.890 -12.312 -11.259 1.00 76.62 83 ASN A O 1
ATOM 657 N N . ALA A 1 84 ? 18.933 -14.115 -10.372 1.00 69.88 84 ALA A N 1
ATOM 658 C CA . ALA A 1 84 ? 19.353 -13.859 -8.995 1.00 69.88 84 ALA A CA 1
ATOM 659 C C . ALA A 1 84 ? 20.881 -13.901 -8.824 1.00 69.88 84 ALA A C 1
ATOM 661 O O . ALA A 1 84 ? 21.408 -13.347 -7.854 1.00 69.88 84 ALA A O 1
ATOM 662 N N . LYS A 1 85 ? 21.590 -14.543 -9.764 1.00 77.88 85 LYS A N 1
ATOM 663 C CA . LYS A 1 85 ? 23.058 -14.549 -9.839 1.00 77.88 85 LYS A CA 1
ATOM 664 C C . LYS A 1 85 ? 23.619 -13.241 -10.395 1.00 77.88 85 LYS A C 1
ATOM 666 O O . LYS A 1 85 ? 24.770 -12.916 -10.112 1.00 77.88 85 LYS A O 1
ATOM 671 N N . ASP A 1 86 ? 22.818 -12.499 -11.154 1.00 86.06 86 ASP A N 1
ATOM 672 C CA . ASP A 1 86 ? 23.164 -11.173 -11.641 1.00 86.06 86 ASP A CA 1
ATOM 673 C C . ASP A 1 86 ? 22.900 -10.140 -10.534 1.00 86.06 86 ASP A C 1
ATOM 675 O O . ASP A 1 86 ? 21.769 -9.881 -10.107 1.00 86.06 86 ASP A O 1
ATOM 679 N N . VAL A 1 87 ? 23.989 -9.564 -10.024 1.00 84.81 87 VAL A N 1
ATOM 680 C CA . VAL A 1 87 ? 23.946 -8.598 -8.922 1.00 84.81 87 VAL A CA 1
ATOM 681 C C . VAL A 1 87 ? 23.204 -7.324 -9.330 1.00 84.81 87 VAL A C 1
ATOM 683 O O . VAL A 1 87 ? 22.509 -6.745 -8.489 1.00 84.81 87 VAL A O 1
ATOM 686 N N . GLU A 1 88 ? 23.321 -6.903 -10.590 1.00 87.62 88 GLU A N 1
ATOM 687 C CA . GLU A 1 88 ? 22.697 -5.685 -11.101 1.00 87.62 88 GLU A CA 1
ATOM 688 C C . GLU A 1 88 ? 21.196 -5.891 -11.293 1.00 87.62 88 GLU A C 1
ATOM 690 O O . GLU A 1 88 ? 20.412 -5.109 -10.752 1.00 87.62 88 GLU A O 1
ATOM 695 N N . LEU A 1 89 ? 20.772 -6.978 -11.948 1.00 86.50 89 LEU A N 1
ATOM 696 C CA . LEU A 1 89 ? 19.344 -7.278 -12.137 1.00 86.50 89 LEU A CA 1
ATOM 697 C C . LEU A 1 89 ? 18.613 -7.482 -10.808 1.00 86.50 89 LEU A C 1
ATOM 699 O O . LEU A 1 89 ? 17.494 -6.993 -10.631 1.00 86.50 89 LEU A O 1
ATOM 703 N N . ARG A 1 90 ? 19.258 -8.129 -9.833 1.00 87.31 90 ARG A N 1
ATOM 704 C CA . ARG A 1 90 ? 18.703 -8.277 -8.482 1.00 87.31 90 ARG A CA 1
ATOM 705 C C . ARG A 1 90 ? 18.530 -6.927 -7.783 1.00 87.31 90 ARG A C 1
ATOM 707 O O . ARG A 1 90 ? 17.530 -6.711 -7.096 1.00 87.31 90 ARG A O 1
ATOM 714 N N . GLN A 1 91 ? 19.498 -6.022 -7.935 1.00 89.75 91 GLN A N 1
ATOM 715 C CA . GLN A 1 91 ? 19.413 -4.678 -7.365 1.00 89.75 91 GLN A CA 1
ATOM 716 C C . GLN A 1 91 ? 18.304 -3.864 -8.044 1.00 89.75 91 GLN A C 1
ATOM 718 O O . GLN A 1 91 ? 17.486 -3.261 -7.352 1.00 89.75 91 GLN A O 1
ATOM 723 N N . VAL A 1 92 ? 18.214 -3.936 -9.374 1.00 91.88 92 VAL A N 1
ATOM 724 C CA . VAL A 1 92 ? 17.156 -3.303 -10.175 1.00 91.88 92 VAL A CA 1
ATOM 725 C C . VAL A 1 92 ? 15.776 -3.781 -9.731 1.00 91.88 92 VAL A C 1
ATOM 727 O O . VAL A 1 92 ? 14.906 -2.955 -9.462 1.00 91.88 92 VAL A O 1
ATOM 730 N N . ALA A 1 93 ? 15.574 -5.097 -9.608 1.00 90.75 93 ALA A N 1
ATOM 731 C CA . ALA A 1 93 ? 14.298 -5.673 -9.188 1.00 90.75 93 ALA A CA 1
ATOM 732 C C . ALA A 1 93 ? 13.881 -5.186 -7.795 1.00 90.75 93 ALA A C 1
ATOM 734 O O . ALA A 1 93 ? 12.722 -4.823 -7.594 1.00 90.75 93 ALA A O 1
ATOM 735 N N . LYS A 1 94 ? 14.835 -5.118 -6.857 1.00 90.75 94 LYS A N 1
ATOM 736 C CA . LYS A 1 94 ? 14.611 -4.627 -5.492 1.00 90.75 94 LYS A CA 1
ATOM 737 C C . LYS A 1 94 ? 14.263 -3.139 -5.464 1.00 90.75 94 LYS A C 1
ATOM 739 O O . LYS A 1 94 ? 13.307 -2.749 -4.794 1.00 90.75 94 LYS A O 1
ATOM 744 N N . ASP A 1 95 ? 15.017 -2.306 -6.173 1.00 92.62 95 ASP A N 1
ATOM 745 C CA . ASP A 1 95 ? 14.812 -0.857 -6.144 1.00 92.62 95 ASP A CA 1
ATOM 746 C C . ASP A 1 95 ? 13.527 -0.459 -6.871 1.00 92.62 95 ASP A C 1
ATOM 748 O O . ASP A 1 95 ? 12.798 0.413 -6.390 1.00 92.62 95 ASP A O 1
ATOM 752 N N . ALA A 1 96 ? 13.186 -1.154 -7.959 1.00 92.44 96 ALA A N 1
ATOM 753 C CA . ALA A 1 96 ? 11.963 -0.922 -8.717 1.00 92.44 96 ALA A CA 1
ATOM 754 C C . ALA A 1 96 ? 10.675 -1.208 -7.931 1.00 92.44 96 ALA A C 1
ATOM 756 O O . ALA A 1 96 ? 9.616 -0.697 -8.307 1.00 92.44 96 ALA A O 1
ATOM 757 N N . GLN A 1 97 ? 10.730 -1.965 -6.823 1.00 92.31 97 GLN A N 1
ATOM 758 C CA . GLN A 1 97 ? 9.558 -2.190 -5.960 1.00 92.31 97 GLN A CA 1
ATOM 759 C C . GLN A 1 97 ? 8.972 -0.864 -5.443 1.00 92.31 97 GLN A C 1
ATOM 761 O O . GLN A 1 97 ? 7.760 -0.750 -5.226 1.00 92.31 97 GLN A O 1
ATOM 766 N N . ILE A 1 98 ? 9.819 0.162 -5.301 1.00 90.88 98 ILE A N 1
ATOM 767 C CA . ILE A 1 98 ? 9.440 1.519 -4.917 1.00 90.88 98 ILE A CA 1
ATOM 768 C C . ILE A 1 98 ? 9.761 2.458 -6.083 1.00 90.88 98 ILE A C 1
ATOM 770 O O . ILE A 1 98 ? 10.906 2.846 -6.293 1.00 90.88 98 ILE A O 1
ATOM 774 N N . SER A 1 99 ? 8.733 2.927 -6.794 1.00 90.12 99 SER A N 1
ATOM 775 C CA . SER A 1 99 ? 8.907 3.810 -7.960 1.00 90.12 99 SER A CA 1
ATOM 776 C C . SER A 1 99 ? 9.686 5.100 -7.657 1.00 90.12 99 SER A C 1
ATOM 778 O O . SER A 1 99 ? 10.235 5.719 -8.558 1.00 90.12 99 SER A O 1
ATOM 780 N N . HIS A 1 100 ? 9.744 5.553 -6.402 1.00 88.94 100 HIS A N 1
ATOM 781 C CA . HIS A 1 100 ? 10.525 6.729 -5.994 1.00 88.94 100 HIS A CA 1
ATOM 782 C C . HIS A 1 100 ? 12.043 6.521 -6.054 1.00 88.94 100 HIS A C 1
ATOM 784 O O . HIS A 1 100 ? 12.773 7.507 -6.093 1.00 88.94 100 HIS A O 1
ATOM 790 N N . ASN A 1 101 ? 12.508 5.273 -6.105 1.00 91.62 101 ASN A N 1
ATOM 791 C CA . ASN A 1 101 ? 13.924 4.948 -6.254 1.00 91.62 101 ASN A CA 1
ATOM 792 C C . ASN A 1 101 ? 14.388 5.023 -7.719 1.00 91.62 101 ASN A C 1
ATOM 794 O O . ASN A 1 101 ? 15.584 4.989 -7.989 1.00 91.62 101 ASN A O 1
ATOM 798 N N . LEU A 1 102 ? 13.453 5.130 -8.667 1.00 92.69 102 LEU A N 1
ATOM 799 C CA . LEU A 1 102 ? 13.736 5.163 -10.098 1.00 92.69 102 LEU A CA 1
ATOM 800 C C . LEU A 1 102 ? 13.810 6.604 -10.614 1.00 92.69 102 LEU A C 1
ATOM 802 O O . LEU A 1 102 ? 13.007 7.466 -10.238 1.00 92.69 102 LEU A O 1
ATOM 806 N N . TYR A 1 103 ? 14.722 6.857 -11.552 1.00 92.88 103 TYR A N 1
ATOM 807 C CA . TYR A 1 103 ? 14.762 8.109 -12.298 1.00 92.88 103 TYR A CA 1
ATOM 808 C C . TYR A 1 103 ? 13.436 8.311 -13.043 1.00 92.88 103 TYR A C 1
ATOM 810 O O . TYR A 1 103 ? 12.935 7.401 -13.707 1.00 92.88 103 TYR A O 1
ATOM 818 N N . LYS A 1 104 ? 12.829 9.495 -12.870 1.00 91.94 104 LYS A N 1
ATOM 819 C CA . LYS A 1 104 ? 11.476 9.836 -13.363 1.00 91.94 104 LYS A CA 1
ATOM 820 C C . LYS A 1 104 ? 10.394 8.796 -13.028 1.00 91.94 104 LYS A C 1
ATOM 822 O O . LYS A 1 104 ? 9.367 8.716 -13.701 1.00 91.94 104 LYS A O 1
ATOM 827 N N . HIS A 1 105 ? 10.605 8.021 -11.968 1.00 92.94 105 HIS A N 1
ATOM 828 C CA . HIS A 1 105 ? 9.720 6.939 -11.555 1.00 92.94 105 HIS A CA 1
ATOM 829 C C . HIS A 1 105 ? 9.541 5.804 -12.574 1.00 92.94 105 HIS A C 1
ATOM 831 O O . HIS A 1 105 ? 8.546 5.086 -12.489 1.00 92.94 105 HIS A O 1
ATOM 837 N N . CYS A 1 106 ? 10.466 5.643 -13.527 1.00 94.75 106 CYS A N 1
ATOM 838 C CA . CYS A 1 106 ? 10.393 4.572 -14.525 1.00 94.75 106 CYS A CA 1
ATOM 839 C C . CYS A 1 106 ? 11.738 3.963 -14.941 1.00 94.75 106 CYS A C 1
ATOM 841 O O . CYS A 1 106 ? 11.720 2.872 -15.494 1.00 94.75 106 CYS A O 1
ATOM 843 N N . VAL A 1 107 ? 12.888 4.591 -14.679 1.00 94.50 107 VAL A N 1
ATOM 844 C CA . VAL A 1 107 ? 14.190 4.087 -15.157 1.00 94.50 107 VAL A CA 1
ATOM 845 C C . VAL A 1 107 ? 15.149 3.829 -14.005 1.00 94.50 107 VAL A C 1
ATOM 847 O O . VAL A 1 107 ? 15.344 4.694 -13.150 1.00 94.50 107 VAL A O 1
ATOM 850 N N . HIS A 1 108 ? 15.788 2.660 -13.993 1.00 94.19 108 HIS A N 1
ATOM 851 C CA . HIS A 1 108 ? 16.876 2.385 -13.061 1.00 94.19 108 HIS A CA 1
ATOM 852 C C . HIS A 1 108 ? 18.220 2.849 -13.658 1.00 94.19 108 HIS A C 1
ATOM 854 O O . HIS A 1 108 ? 18.494 2.539 -14.815 1.00 94.19 108 HIS A O 1
ATOM 860 N N . PRO A 1 109 ? 19.101 3.543 -12.909 1.00 89.56 109 PRO A N 1
ATOM 861 C CA . PRO A 1 109 ? 20.380 4.018 -13.449 1.00 89.56 109 PRO A CA 1
ATOM 862 C C . PRO A 1 109 ? 21.271 2.909 -14.029 1.00 89.56 109 PRO A C 1
ATOM 864 O O . PRO A 1 109 ? 21.967 3.145 -15.010 1.00 89.56 109 PRO A O 1
ATOM 867 N N . LEU A 1 110 ? 21.222 1.704 -13.446 1.00 90.62 110 LEU A N 1
ATOM 868 C CA . LEU A 1 110 ? 21.996 0.544 -13.918 1.00 90.62 110 LEU A CA 1
ATOM 869 C C . LEU A 1 110 ? 21.496 -0.031 -15.251 1.00 90.62 110 LEU A C 1
ATOM 871 O O . LEU A 1 110 ? 22.294 -0.575 -15.997 1.00 90.62 110 LEU A O 1
ATOM 875 N N . THR A 1 111 ? 20.208 0.105 -15.581 1.00 87.94 111 THR A N 1
ATOM 876 C CA . THR A 1 111 ? 19.654 -0.440 -16.836 1.00 87.94 111 THR A CA 1
ATOM 877 C C . THR A 1 111 ? 19.725 0.544 -17.999 1.00 87.94 111 THR A C 1
ATOM 879 O O . THR A 1 111 ? 19.277 0.228 -19.099 1.00 87.94 111 THR A O 1
ATOM 882 N N . GLY A 1 112 ? 20.209 1.770 -17.769 1.00 84.56 112 GLY A N 1
ATOM 883 C CA . GLY A 1 112 ? 20.258 2.811 -18.793 1.00 84.56 112 GLY A CA 1
ATOM 884 C C . GLY A 1 112 ? 18.900 3.022 -19.472 1.00 84.56 112 GLY A C 1
ATOM 885 O O . GLY A 1 112 ? 17.929 3.387 -18.819 1.00 84.56 112 GLY A O 1
ATOM 886 N N . VAL A 1 113 ? 18.838 2.790 -20.785 1.00 85.94 113 VAL A N 1
ATOM 887 C CA . VA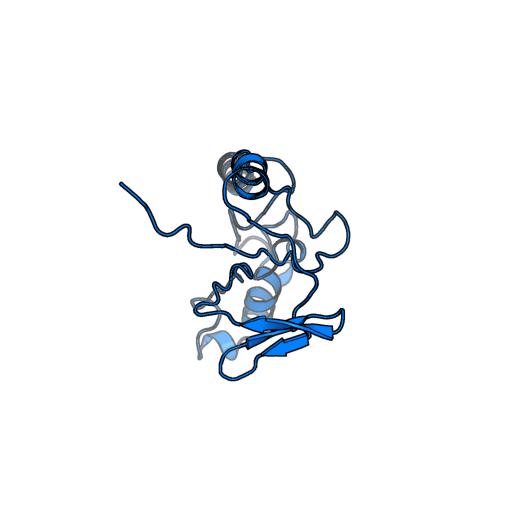L A 1 113 ? 17.622 2.922 -21.616 1.00 85.94 113 VAL A CA 1
ATOM 888 C C . VAL A 1 113 ? 17.097 1.574 -22.124 1.00 85.94 113 VAL A C 1
ATOM 890 O O . VAL A 1 113 ? 16.391 1.521 -23.126 1.00 85.94 113 VAL A O 1
ATOM 893 N N . GLU A 1 114 ? 17.456 0.475 -21.460 1.00 90.75 114 GLU A N 1
ATOM 894 C CA . GLU A 1 114 ? 17.083 -0.881 -21.891 1.00 90.75 114 GLU A CA 1
ATOM 895 C C . GLU A 1 114 ? 15.823 -1.404 -21.190 1.00 90.75 114 GLU A C 1
ATOM 897 O O . GLU A 1 114 ? 15.095 -2.223 -21.750 1.00 90.75 114 GLU A O 1
ATOM 902 N N . LEU A 1 115 ? 15.530 -0.911 -19.980 1.00 92.12 115 LEU A N 1
ATOM 903 C CA . LEU A 1 115 ? 14.393 -1.351 -19.172 1.00 92.12 115 LEU A CA 1
ATOM 904 C C . LEU A 1 115 ? 13.656 -0.170 -18.538 1.00 92.12 115 LEU A C 1
ATOM 906 O O . LEU A 1 115 ? 14.260 0.690 -17.895 1.00 92.12 115 LEU A O 1
ATOM 910 N N . PHE A 1 116 ? 12.328 -0.185 -18.669 1.00 94.50 116 PHE A N 1
ATOM 911 C CA . PHE A 1 116 ? 11.437 0.835 -18.129 1.00 94.50 116 PHE A CA 1
ATOM 912 C C . PHE A 1 116 ? 10.300 0.209 -17.311 1.00 94.50 116 PHE A C 1
ATOM 914 O O . PHE A 1 116 ? 9.626 -0.721 -17.751 1.00 94.50 116 PHE A O 1
ATOM 921 N N . PHE A 1 117 ? 10.036 0.778 -16.138 1.00 94.69 117 PHE A N 1
ATOM 922 C CA . PHE A 1 117 ? 8.948 0.427 -15.228 1.00 94.69 117 PHE A CA 1
ATOM 923 C C . PHE A 1 117 ? 7.804 1.437 -15.368 1.00 94.69 117 PHE A C 1
ATOM 925 O O . PHE A 1 117 ? 7.757 2.462 -14.688 1.00 94.69 117 PHE A O 1
ATOM 932 N N . ILE A 1 118 ? 6.871 1.158 -16.274 1.00 95.62 118 ILE A N 1
ATOM 933 C CA . ILE A 1 118 ? 5.779 2.075 -16.627 1.00 95.62 118 ILE A CA 1
ATOM 934 C C . ILE A 1 118 ? 4.534 1.809 -15.772 1.00 95.62 118 ILE A C 1
ATOM 936 O O . ILE A 1 118 ? 4.150 0.662 -15.560 1.00 95.62 118 ILE A O 1
ATOM 940 N N . GLY A 1 119 ? 3.876 2.870 -15.293 1.00 94.00 119 GLY A N 1
ATOM 941 C CA . GLY A 1 119 ? 2.595 2.770 -14.578 1.00 94.00 119 GLY A CA 1
ATOM 942 C C . GLY A 1 119 ? 2.696 2.409 -13.091 1.00 94.00 119 GLY A C 1
ATOM 943 O O . GLY A 1 119 ? 1.675 2.352 -12.407 1.00 94.00 119 GLY A O 1
ATOM 944 N N . PHE A 1 120 ? 3.910 2.241 -12.562 1.00 93.31 120 PHE A N 1
ATOM 945 C CA . PHE A 1 120 ? 4.150 1.987 -11.134 1.00 93.31 120 PHE A CA 1
ATOM 946 C C . PHE A 1 120 ? 4.160 3.263 -10.283 1.00 93.31 120 PHE A C 1
ATOM 948 O O . PHE A 1 120 ? 4.160 3.196 -9.053 1.00 93.31 120 PHE A O 1
ATOM 955 N N . VAL A 1 121 ? 4.134 4.438 -10.919 1.00 89.88 121 VAL A N 1
ATOM 956 C CA . VAL A 1 121 ? 4.036 5.719 -10.220 1.00 89.88 121 VAL A CA 1
ATOM 957 C C . VAL A 1 121 ? 2.651 5.891 -9.592 1.00 89.88 121 VAL A C 1
ATOM 959 O O . VAL A 1 121 ? 1.611 5.759 -10.238 1.00 89.88 121 VAL A O 1
ATOM 962 N N . ARG A 1 122 ? 2.633 6.227 -8.301 1.00 85.31 122 ARG A N 1
ATOM 963 C CA . ARG A 1 122 ? 1.410 6.497 -7.541 1.00 85.31 122 ARG A CA 1
ATOM 964 C C . ARG A 1 122 ? 1.414 7.951 -7.083 1.00 85.31 122 ARG A C 1
ATOM 966 O O . ARG A 1 122 ? 2.048 8.265 -6.081 1.00 85.31 122 ARG A O 1
ATOM 973 N N . PRO A 1 123 ? 0.733 8.856 -7.802 1.00 84.69 123 PRO A N 1
ATOM 974 C CA . PRO A 1 123 ? 0.665 10.245 -7.379 1.00 84.69 123 PRO A CA 1
ATOM 975 C C . PRO A 1 123 ? -0.258 10.385 -6.158 1.00 84.69 123 PRO A C 1
ATOM 977 O O . PRO A 1 123 ? -1.293 9.718 -6.079 1.00 84.69 123 PRO A O 1
ATOM 980 N N . CYS A 1 124 ? 0.059 11.299 -5.232 1.00 78.94 124 CYS A N 1
ATOM 981 C CA . CYS A 1 124 ? -0.859 11.654 -4.138 1.00 78.94 124 CYS A CA 1
ATOM 982 C C . CYS A 1 124 ? -2.203 12.174 -4.681 1.00 78.94 124 CYS A C 1
ATOM 984 O O . CYS A 1 124 ? -3.264 11.880 -4.128 1.00 78.94 124 CYS A O 1
ATOM 986 N N . PHE A 1 125 ? -2.153 12.907 -5.801 1.00 81.19 125 PHE A N 1
ATOM 987 C CA . PHE A 1 125 ? -3.307 13.398 -6.547 1.00 81.19 125 PHE A CA 1
ATOM 988 C C . PHE A 1 125 ? -3.084 13.211 -8.045 1.00 81.19 125 PHE A C 1
ATOM 990 O O . PHE A 1 125 ? -2.070 13.644 -8.582 1.00 81.19 125 PHE A O 1
ATOM 997 N N . GLY A 1 126 ? -4.041 12.586 -8.722 1.00 86.88 126 GLY A N 1
ATOM 998 C CA . GLY A 1 126 ? -3.978 12.337 -10.158 1.00 86.88 126 GLY A CA 1
ATOM 999 C C . GLY A 1 126 ? -4.456 10.937 -10.507 1.00 86.88 126 GLY A C 1
ATOM 1000 O O . GLY A 1 126 ? -5.006 10.223 -9.664 1.00 86.88 126 GLY A O 1
ATOM 1001 N N . ALA A 1 127 ? -4.247 10.562 -11.763 1.00 90.00 127 ALA A N 1
ATOM 1002 C CA . ALA A 1 127 ? -4.621 9.265 -12.302 1.00 90.00 127 ALA A CA 1
ATOM 1003 C C . ALA A 1 127 ? -3.383 8.576 -12.893 1.00 90.00 127 ALA A C 1
ATOM 1005 O O . ALA A 1 127 ? -2.545 9.235 -13.502 1.00 90.00 127 ALA A O 1
ATOM 1006 N N . ILE A 1 128 ? -3.277 7.255 -12.718 1.00 93.38 128 ILE A N 1
ATOM 1007 C CA . ILE A 1 128 ? -2.182 6.460 -13.296 1.00 93.38 128 ILE A CA 1
ATOM 1008 C C . ILE A 1 128 ? -2.222 6.462 -14.833 1.00 93.38 128 ILE A C 1
ATOM 1010 O O . ILE A 1 128 ? -1.165 6.677 -15.414 1.00 93.38 128 ILE A O 1
ATOM 1014 N N . PRO A 1 129 ? -3.374 6.274 -15.518 1.00 95.50 129 PRO A N 1
ATOM 1015 C CA . PRO A 1 129 ? -3.388 6.149 -16.978 1.00 95.50 129 PRO A CA 1
ATOM 1016 C C . PRO A 1 129 ? -2.685 7.283 -17.748 1.00 95.50 129 PRO A C 1
ATOM 1018 O O . PRO A 1 129 ? -1.811 6.965 -18.550 1.00 95.50 129 PRO A O 1
ATOM 1021 N N . PRO A 1 130 ? -2.953 8.583 -17.490 1.00 95.25 130 PRO A N 1
ATOM 1022 C CA . PRO A 1 130 ? -2.240 9.654 -18.191 1.00 95.25 130 PRO A CA 1
ATOM 1023 C C . PRO A 1 130 ? -0.751 9.717 -17.823 1.00 95.25 130 PRO A C 1
ATOM 1025 O O . PRO A 1 130 ? 0.072 10.087 -18.653 1.00 95.25 130 PRO A O 1
ATOM 1028 N N . LEU A 1 131 ? -0.371 9.339 -16.597 1.00 94.50 131 LEU A N 1
ATOM 1029 C CA . LEU A 1 131 ? 1.042 9.275 -16.215 1.00 94.50 131 LEU A CA 1
ATOM 1030 C C . LEU A 1 131 ? 1.764 8.141 -16.943 1.00 94.50 131 LEU A C 1
ATOM 1032 O O . LEU A 1 131 ? 2.858 8.358 -17.449 1.00 94.50 131 LEU A O 1
ATOM 1036 N N . ALA A 1 132 ? 1.145 6.964 -17.032 1.00 96.12 132 ALA A N 1
ATOM 1037 C CA . ALA A 1 132 ? 1.687 5.827 -17.764 1.00 96.12 132 ALA A CA 1
ATOM 1038 C C . ALA A 1 132 ? 1.840 6.145 -19.260 1.00 96.12 132 ALA A C 1
ATOM 1040 O O . ALA A 1 132 ? 2.872 5.827 -19.843 1.00 96.12 132 ALA A O 1
ATOM 1041 N N . GLU A 1 133 ? 0.867 6.838 -19.864 1.00 97.00 133 GLU A N 1
ATOM 1042 C CA . GLU A 1 133 ? 0.963 7.322 -21.248 1.00 97.00 133 GLU A CA 1
ATOM 1043 C C . GLU A 1 133 ? 2.166 8.258 -21.433 1.00 97.00 133 GLU A C 1
ATOM 1045 O O . GLU A 1 133 ? 2.977 8.066 -22.337 1.00 97.00 133 GLU A O 1
ATOM 1050 N N . MET A 1 134 ? 2.320 9.249 -20.550 1.00 95.31 134 MET A N 1
ATOM 1051 C CA . MET A 1 134 ? 3.439 10.191 -20.612 1.00 95.31 134 MET A CA 1
ATOM 1052 C C . MET A 1 134 ? 4.792 9.509 -20.379 1.00 95.31 134 MET A C 1
ATOM 1054 O O . MET A 1 134 ? 5.761 9.867 -21.042 1.00 95.31 134 MET A O 1
ATOM 1058 N N . GLN A 1 135 ? 4.862 8.525 -19.477 1.00 95.25 135 GLN A N 1
ATOM 1059 C CA . GLN A 1 135 ? 6.068 7.723 -19.253 1.00 95.25 135 GLN A CA 1
ATOM 1060 C C . GLN A 1 135 ? 6.428 6.873 -20.479 1.00 95.25 135 GLN A C 1
ATOM 1062 O O . GLN A 1 135 ? 7.607 6.713 -20.756 1.00 95.25 135 GLN A O 1
ATOM 1067 N N . ALA A 1 136 ? 5.438 6.342 -21.203 1.00 95.38 136 ALA A N 1
ATOM 1068 C CA . ALA A 1 136 ? 5.664 5.524 -22.396 1.00 95.38 136 ALA A CA 1
ATOM 1069 C C . ALA A 1 136 ? 6.057 6.345 -23.638 1.00 95.38 136 ALA A C 1
ATOM 1071 O O . ALA A 1 136 ? 6.656 5.809 -24.565 1.00 95.38 136 ALA A O 1
ATOM 1072 N N . ARG A 1 137 ? 5.681 7.630 -23.683 1.00 95.50 137 ARG A N 1
ATOM 1073 C CA . ARG A 1 137 ? 6.001 8.549 -24.789 1.00 95.50 137 ARG A CA 1
ATOM 1074 C C . ARG A 1 137 ? 7.367 9.217 -24.663 1.00 95.50 137 ARG A C 1
ATOM 1076 O O . ARG A 1 137 ? 7.860 9.727 -25.666 1.00 95.50 137 ARG A O 1
ATOM 1083 N N . TRP A 1 138 ? 7.871 9.335 -23.438 1.00 89.56 138 TRP A N 1
ATOM 1084 C CA . TRP A 1 138 ? 9.128 10.010 -23.126 1.00 89.56 138 TRP A CA 1
ATOM 1085 C C . TRP A 1 138 ? 10.328 9.162 -23.541 1.00 89.56 138 TRP A C 1
ATOM 1087 O O . TRP A 1 138 ? 11.255 9.764 -24.129 1.00 89.56 138 TRP A O 1
#

Secondary structure (DSSP, 8-state):
--------EEEPP---STTS------SHHHHHHHHS--EEE--EEEE-SSEEEETTS-EEE-S------------TTTS-TTGGG-HHHHHHHHHHTSGGGSBTTTB-GGGTTS-B--S----SSS-HHHHHHHHHH-